Protein AF-A0A369A7W3-F1 (afdb_monomer_lite)

Organism: NCBI:txid884107

pLDDT: mean 94.49, std 6.63, range [55.84, 98.81]

Secondary structure (DSSP, 8-state):
---HHHHHHHHHHHHHHHHHHHHHHHHTGGGTS-HHHHHHHHHHHHHHHHHHHHHHHHHTS-TTGGG-HHHHHHHHHHHHHHHHHHHHHHHHHHHHHTT---GGGTTHHHHHHHHHHHHHHHHHHHHH--

InterPro domains:
  IPR006696 Protein of unknown function DUF423 [PF04241] (21-113)
  IPR006696 Protein of unknown function DUF423 [PTHR43461] (14-123)

Structure (mmCIF, N/CA/C/O backbone):
data_AF-A0A369A7W3-F1
#
_entry.id   AF-A0A369A7W3-F1
#
loop_
_atom_site.group_PDB
_atom_site.id
_atom_site.type_symbol
_atom_site.label_atom_id
_atom_site.label_alt_id
_atom_site.label_comp_id
_atom_site.label_asym_id
_atom_site.label_entity_id
_atom_site.label_seq_id
_atom_site.pdbx_PDB_ins_code
_atom_site.Cartn_x
_atom_site.Cartn_y
_atom_site.Cartn_z
_atom_site.occupancy
_atom_site.B_iso_or_equiv
_atom_site.auth_seq_id
_atom_site.auth_comp_id
_atom_site.auth_asym_id
_atom_site.auth_atom_id
_atom_site.pdbx_PDB_model_num
ATOM 1 N N . MET A 1 1 ? -2.757 -5.282 17.967 1.00 63.66 1 MET A N 1
ATOM 2 C CA . MET A 1 1 ? -1.873 -4.127 18.248 1.00 63.66 1 MET A CA 1
ATOM 3 C C . MET A 1 1 ? -2.165 -2.873 17.406 1.00 63.66 1 MET A C 1
ATOM 5 O O . MET A 1 1 ? -1.417 -1.916 17.529 1.00 63.66 1 MET A O 1
ATOM 9 N N . ILE A 1 2 ? -3.258 -2.800 16.626 1.00 80.19 2 ILE A N 1
ATOM 10 C CA . ILE A 1 2 ? -3.652 -1.554 15.937 1.00 80.19 2 ILE A CA 1
ATOM 11 C C . ILE A 1 2 ? -4.019 -0.473 16.970 1.00 80.19 2 ILE A C 1
ATOM 13 O O . ILE A 1 2 ? -4.923 -0.675 17.782 1.00 80.19 2 ILE A O 1
ATOM 17 N N . ASN A 1 3 ? -3.314 0.655 16.941 1.00 89.31 3 ASN A N 1
ATOM 18 C CA . ASN A 1 3 ? -3.592 1.876 17.699 1.00 89.31 3 ASN A CA 1
ATOM 19 C C . ASN A 1 3 ? -3.209 3.100 16.843 1.00 8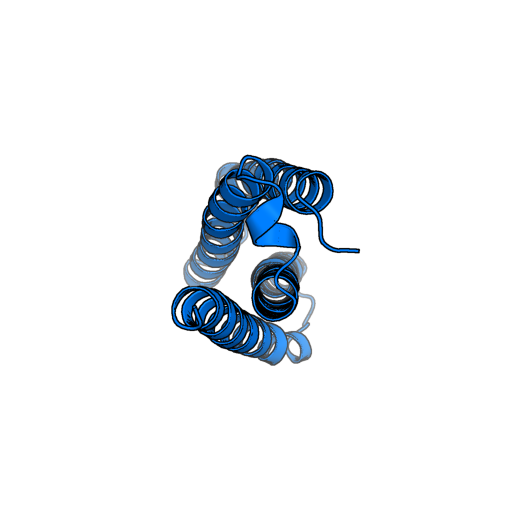9.31 3 ASN A C 1
ATOM 21 O O . ASN A 1 3 ? -2.653 2.940 15.756 1.00 89.31 3 ASN A O 1
ATOM 25 N N . ASN A 1 4 ? -3.493 4.306 17.329 1.00 91.25 4 ASN A N 1
ATOM 26 C CA . ASN A 1 4 ? -3.283 5.556 16.591 1.00 91.25 4 ASN A CA 1
ATOM 27 C C . ASN A 1 4 ? -1.832 5.709 16.106 1.00 91.25 4 ASN A C 1
ATOM 29 O O . ASN A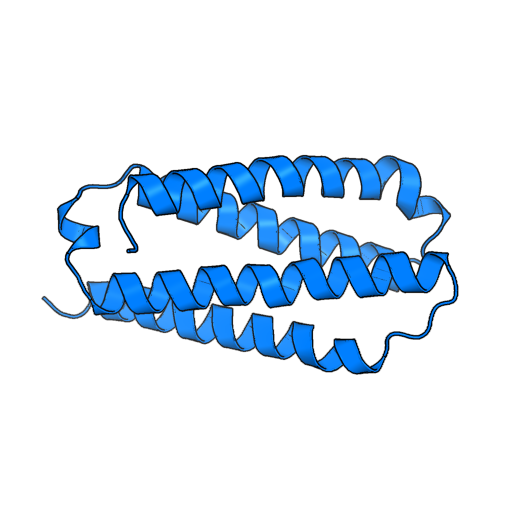 1 4 ? -1.582 5.930 14.924 1.00 91.25 4 ASN A O 1
ATOM 33 N N . LYS A 1 5 ? -0.860 5.504 17.007 1.00 93.69 5 LYS A N 1
ATOM 34 C CA . LYS A 1 5 ? 0.571 5.608 16.682 1.00 93.69 5 LYS A CA 1
ATOM 35 C C . LYS A 1 5 ? 0.982 4.598 15.614 1.00 93.69 5 LYS A C 1
ATOM 37 O O . LYS A 1 5 ? 1.723 4.944 14.705 1.00 93.69 5 LYS A O 1
ATOM 42 N N . PHE A 1 6 ? 0.479 3.368 15.703 1.00 95.56 6 PHE A N 1
ATOM 43 C CA . PHE A 1 6 ? 0.755 2.334 14.713 1.00 95.56 6 PHE A CA 1
ATOM 44 C C . PHE A 1 6 ? 0.258 2.735 13.318 1.00 95.56 6 PHE A C 1
ATOM 46 O O . PHE A 1 6 ? 1.027 2.657 12.365 1.00 95.56 6 PHE A O 1
ATOM 53 N N . LEU A 1 7 ? -0.991 3.204 13.193 1.00 96.56 7 LEU A N 1
ATOM 54 C CA . LEU A 1 7 ? -1.532 3.649 11.900 1.00 96.56 7 LEU A CA 1
ATOM 55 C C . LEU A 1 7 ? -0.769 4.855 11.348 1.00 96.56 7 LEU A C 1
ATOM 57 O O . LEU A 1 7 ? -0.486 4.894 10.153 1.00 96.56 7 LEU A O 1
ATOM 61 N N . LEU A 1 8 ? -0.366 5.782 12.220 1.00 97.38 8 LEU A N 1
ATOM 62 C CA . LEU A 1 8 ? 0.462 6.919 11.833 1.00 97.38 8 LEU A CA 1
ATOM 63 C C . LEU A 1 8 ? 1.818 6.466 11.274 1.00 97.38 8 LEU A C 1
ATOM 65 O O . LEU A 1 8 ? 2.219 6.921 10.207 1.00 97.38 8 LEU A O 1
ATOM 69 N N . TYR A 1 9 ? 2.510 5.546 11.953 1.00 98.06 9 TYR A N 1
ATOM 70 C CA . TYR A 1 9 ? 3.800 5.031 11.485 1.00 98.06 9 TYR A CA 1
ATOM 71 C C . TYR A 1 9 ? 3.683 4.245 10.182 1.00 98.06 9 TYR A C 1
ATOM 73 O O . TYR A 1 9 ? 4.502 4.441 9.289 1.00 98.06 9 TYR A O 1
ATOM 81 N N . VAL A 1 10 ? 2.657 3.401 10.039 1.00 98.19 10 VAL A N 1
ATOM 82 C CA . VAL A 1 10 ? 2.397 2.687 8.780 1.00 98.19 10 VAL A CA 1
ATOM 83 C C . VAL A 1 10 ? 2.125 3.678 7.653 1.00 98.19 10 VAL A C 1
ATOM 85 O O . VAL A 1 10 ? 2.731 3.573 6.590 1.00 98.19 10 VAL A O 1
ATOM 88 N N . GLY A 1 11 ? 1.262 4.666 7.889 1.00 98.44 11 GLY A N 1
ATOM 89 C CA . GLY A 1 11 ? 0.951 5.700 6.911 1.00 98.44 11 GLY A CA 1
ATOM 90 C C . GLY A 1 11 ? 2.191 6.488 6.481 1.00 98.44 11 GLY A C 1
ATOM 91 O O . GLY A 1 11 ? 2.451 6.609 5.289 1.00 98.44 11 GLY A O 1
ATOM 92 N N . LEU A 1 12 ? 3.019 6.942 7.425 1.00 98.75 12 LEU A N 1
ATOM 93 C CA . LEU A 1 12 ? 4.269 7.647 7.118 1.00 98.75 12 LEU A CA 1
ATOM 94 C C . LEU A 1 12 ? 5.273 6.764 6.365 1.00 98.75 12 LEU A C 1
ATOM 96 O O . LEU A 1 12 ? 5.885 7.224 5.403 1.00 98.75 12 LEU A O 1
ATOM 100 N N . ALA A 1 13 ? 5.423 5.496 6.750 1.00 98.75 13 ALA A N 1
ATOM 101 C CA . ALA A 1 13 ? 6.313 4.567 6.059 1.00 98.75 13 ALA A CA 1
ATOM 102 C C . ALA A 1 13 ? 5.872 4.331 4.605 1.00 98.75 13 ALA A C 1
ATOM 104 O O . ALA A 1 13 ? 6.700 4.379 3.690 1.00 98.75 13 ALA A O 1
ATOM 105 N N . LEU A 1 14 ? 4.569 4.130 4.376 1.00 98.75 14 LEU A N 1
ATOM 106 C CA . LEU A 1 14 ? 4.002 3.983 3.033 1.00 98.75 14 LEU A CA 1
ATOM 107 C C . LEU A 1 14 ? 4.135 5.270 2.213 1.00 98.75 14 LEU A C 1
ATOM 109 O O . LEU A 1 14 ? 4.430 5.189 1.024 1.00 98.75 14 LEU A O 1
ATOM 113 N N . LEU A 1 15 ? 3.972 6.440 2.833 1.00 98.81 15 LEU A N 1
ATOM 114 C CA . LEU A 1 15 ? 4.145 7.732 2.171 1.00 98.81 15 LEU A CA 1
ATOM 115 C C . LEU A 1 15 ? 5.593 7.916 1.699 1.00 98.81 15 LEU A C 1
ATOM 117 O O . LEU A 1 15 ? 5.829 8.160 0.518 1.00 98.81 15 LEU A O 1
ATOM 121 N N . ILE A 1 16 ? 6.563 7.744 2.603 1.00 98.81 16 ILE A N 1
ATOM 122 C CA . ILE A 1 16 ? 7.994 7.908 2.308 1.00 98.81 16 ILE A CA 1
ATOM 123 C C . ILE A 1 16 ? 8.420 6.957 1.189 1.00 98.81 16 ILE A C 1
ATOM 125 O O . ILE A 1 16 ? 8.994 7.381 0.187 1.00 98.81 16 ILE A O 1
ATOM 129 N N . THR A 1 17 ? 8.102 5.670 1.328 1.00 98.75 17 THR A N 1
ATOM 130 C CA . THR A 1 17 ? 8.472 4.669 0.318 1.00 98.75 17 THR A CA 1
ATOM 131 C C . THR A 1 17 ? 7.731 4.880 -1.002 1.00 98.75 17 THR A C 1
ATOM 133 O O . THR A 1 17 ? 8.314 4.661 -2.059 1.00 98.75 17 THR A O 1
ATOM 136 N N . GLY A 1 18 ? 6.491 5.374 -0.972 1.00 98.62 18 GLY A N 1
ATOM 137 C CA . GLY A 1 18 ? 5.714 5.677 -2.172 1.00 98.62 18 GLY A CA 1
ATOM 138 C C . GLY A 1 18 ? 6.304 6.847 -2.956 1.00 98.62 18 GLY A C 1
ATOM 139 O O . GLY A 1 18 ? 6.377 6.785 -4.179 1.00 98.62 18 GLY A O 1
ATOM 140 N N . ILE A 1 19 ? 6.799 7.878 -2.263 1.00 98.62 19 ILE A N 1
ATOM 141 C CA . ILE A 1 19 ? 7.510 9.006 -2.884 1.00 98.62 19 ILE A CA 1
ATOM 142 C C . ILE A 1 19 ? 8.817 8.525 -3.523 1.00 98.62 19 ILE A C 1
ATOM 144 O O . ILE A 1 19 ? 9.081 8.849 -4.680 1.00 98.62 19 ILE A O 1
ATOM 148 N N . ILE A 1 20 ? 9.605 7.719 -2.800 1.00 98.62 20 ILE A N 1
ATOM 149 C CA . ILE A 1 20 ? 10.860 7.147 -3.315 1.00 98.62 20 ILE A CA 1
ATOM 150 C C . ILE A 1 20 ? 10.594 6.337 -4.589 1.00 98.62 20 ILE A C 1
ATOM 152 O O . ILE A 1 20 ? 11.235 6.563 -5.615 1.00 98.62 20 ILE A O 1
ATOM 156 N N . LEU A 1 21 ? 9.624 5.421 -4.544 1.00 98.38 21 LEU A N 1
ATOM 157 C CA . LEU A 1 21 ? 9.286 4.564 -5.678 1.00 98.38 21 LEU A CA 1
ATOM 158 C C . LEU A 1 21 ? 8.674 5.354 -6.834 1.00 98.38 21 LEU A C 1
ATOM 160 O O . LEU A 1 21 ? 9.017 5.093 -7.981 1.00 98.38 21 LEU A O 1
ATOM 164 N N . GLY A 1 22 ? 7.833 6.353 -6.563 1.00 98.06 22 GLY A N 1
ATOM 165 C CA . GLY A 1 22 ? 7.288 7.243 -7.587 1.00 98.06 22 GLY A CA 1
ATOM 166 C C . GLY A 1 22 ? 8.375 8.030 -8.322 1.00 98.06 22 GLY A C 1
ATOM 167 O O . GLY A 1 22 ? 8.377 8.076 -9.554 1.00 98.06 22 GLY A O 1
ATOM 168 N N . ALA A 1 23 ? 9.340 8.587 -7.583 1.00 97.88 23 ALA A N 1
ATOM 169 C CA . ALA A 1 23 ? 10.479 9.293 -8.161 1.00 97.88 23 ALA A CA 1
ATOM 170 C C . ALA A 1 23 ? 11.376 8.355 -8.986 1.00 97.88 23 ALA A C 1
ATO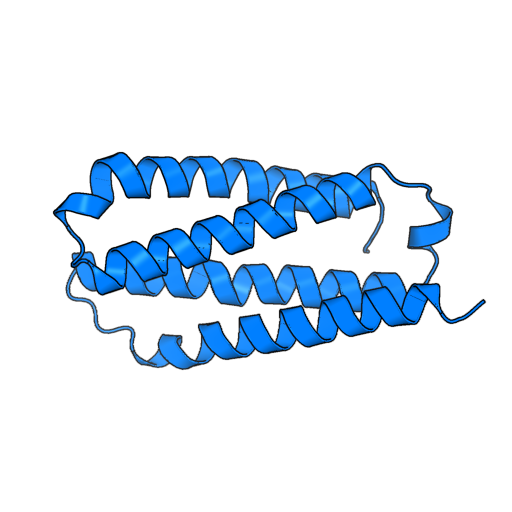M 172 O O . ALA A 1 23 ? 11.721 8.696 -10.120 1.00 97.88 23 ALA A O 1
ATOM 173 N N . LEU A 1 24 ? 11.689 7.165 -8.456 1.00 96.50 24 LEU A N 1
ATOM 174 C CA . LEU A 1 24 ? 12.436 6.118 -9.164 1.00 96.50 24 LEU A CA 1
ATOM 175 C C . LEU A 1 24 ? 11.715 5.685 -10.448 1.00 96.50 24 LEU A C 1
ATOM 177 O O . LEU A 1 24 ? 12.339 5.557 -11.500 1.00 96.50 24 LEU A O 1
ATOM 181 N N . GLY A 1 25 ? 10.393 5.523 -10.372 1.00 96.00 25 GLY A N 1
ATOM 182 C CA . GLY A 1 25 ? 9.511 5.261 -11.502 1.00 96.00 25 GLY A CA 1
ATOM 183 C C . GLY A 1 25 ? 9.725 6.266 -12.627 1.00 96.00 25 GLY A C 1
ATOM 184 O O . GLY A 1 25 ? 10.097 5.904 -13.742 1.00 96.00 25 GLY A O 1
ATOM 185 N N . ALA A 1 26 ? 9.515 7.543 -12.313 1.00 94.88 26 ALA A N 1
ATOM 186 C CA . ALA A 1 26 ? 9.539 8.622 -13.291 1.00 94.88 26 ALA A CA 1
ATOM 187 C C . ALA A 1 26 ? 10.922 8.865 -13.922 1.00 94.88 26 ALA A C 1
ATOM 189 O O . ALA A 1 26 ? 10.980 9.187 -15.109 1.00 94.88 26 ALA A O 1
ATOM 190 N N . HIS A 1 27 ? 12.008 8.719 -13.154 1.00 94.69 27 HIS A N 1
ATOM 191 C CA . HIS A 1 27 ? 13.356 9.093 -13.600 1.00 94.69 27 HIS A CA 1
ATOM 192 C C . HIS A 1 27 ? 14.195 7.918 -14.112 1.00 94.69 27 HIS A C 1
ATOM 194 O O . HIS A 1 27 ? 14.987 8.115 -15.027 1.00 94.69 27 HIS A O 1
ATOM 200 N N . ALA A 1 28 ? 14.042 6.717 -13.543 1.00 93.00 28 ALA A N 1
ATOM 201 C CA . ALA A 1 28 ? 14.882 5.564 -13.879 1.00 93.00 28 ALA A CA 1
ATOM 202 C C . ALA A 1 28 ? 14.119 4.470 -14.635 1.00 93.00 28 ALA A C 1
ATOM 204 O O . ALA A 1 28 ? 14.596 3.975 -15.648 1.00 93.00 28 ALA A O 1
ATOM 205 N N . LEU A 1 29 ? 12.922 4.095 -14.170 1.00 93.50 29 LEU A N 1
ATOM 206 C CA . LEU A 1 29 ? 12.203 2.935 -14.719 1.00 93.50 29 LEU A CA 1
ATOM 207 C C . LEU A 1 29 ? 11.452 3.240 -16.022 1.00 93.50 29 LEU A C 1
ATOM 209 O O . LEU A 1 29 ? 11.227 2.329 -16.814 1.00 93.50 29 LEU A O 1
ATOM 213 N N . LYS A 1 30 ? 11.079 4.501 -16.276 1.00 93.25 30 LYS A N 1
ATOM 214 C CA . LYS A 1 30 ? 10.292 4.897 -17.458 1.00 93.25 30 LYS A CA 1
ATOM 215 C C . LYS A 1 30 ? 10.940 4.514 -18.797 1.00 93.25 30 LYS A C 1
ATOM 217 O O . LYS A 1 30 ? 10.221 4.226 -19.744 1.00 93.25 30 LYS A O 1
ATOM 222 N N . THR A 1 31 ? 12.269 4.533 -18.894 1.00 94.44 31 THR A N 1
ATOM 223 C CA . THR A 1 31 ? 13.002 4.161 -20.120 1.00 94.44 31 THR A CA 1
ATOM 224 C C . THR A 1 31 ? 13.303 2.665 -20.213 1.00 94.44 31 THR A C 1
ATOM 226 O O . THR A 1 31 ? 13.699 2.198 -21.276 1.00 94.44 31 THR A O 1
ATOM 229 N N . MET A 1 32 ? 13.130 1.920 -19.116 1.00 95.25 32 MET A N 1
ATOM 230 C CA . MET A 1 32 ? 13.427 0.484 -19.025 1.00 95.25 32 MET A CA 1
ATOM 231 C C . MET A 1 32 ? 12.175 -0.390 -19.153 1.00 95.25 32 MET A C 1
ATOM 233 O O . MET A 1 32 ? 12.276 -1.564 -19.493 1.00 95.25 32 MET A O 1
ATOM 237 N N . LEU A 1 33 ? 11.002 0.168 -18.851 1.00 94.75 33 LEU A N 1
ATOM 238 C CA . LEU A 1 33 ? 9.712 -0.510 -18.914 1.00 94.75 33 LEU A CA 1
ATOM 239 C C . LEU A 1 33 ? 8.960 -0.130 -20.188 1.00 94.75 33 LEU A C 1
ATOM 241 O O . LEU A 1 33 ? 9.027 1.011 -20.643 1.00 94.75 33 LEU A O 1
ATOM 245 N N . ASN A 1 34 ? 8.173 -1.064 -20.722 1.00 95.00 34 ASN A N 1
ATOM 246 C CA . ASN A 1 34 ? 7.179 -0.701 -21.731 1.00 95.00 34 ASN A CA 1
ATOM 247 C C . ASN A 1 34 ? 6.024 0.106 -21.104 1.00 95.00 34 ASN A C 1
ATOM 249 O O . ASN A 1 34 ? 5.872 0.164 -19.881 1.00 95.00 34 ASN A O 1
ATOM 253 N N . GLU A 1 35 ? 5.193 0.716 -21.948 1.00 95.50 35 GLU A N 1
ATOM 254 C CA . GLU A 1 35 ? 4.104 1.601 -21.515 1.00 95.50 35 GLU A CA 1
ATOM 255 C C . GLU A 1 35 ? 3.147 0.924 -20.521 1.00 95.50 35 GLU A C 1
ATOM 257 O O . GLU A 1 35 ? 2.881 1.464 -19.448 1.00 95.50 35 GLU A O 1
ATOM 262 N N . GLN A 1 36 ? 2.723 -0.310 -20.809 1.00 95.12 36 GLN A N 1
ATOM 263 C CA . GLN A 1 36 ? 1.811 -1.066 -19.948 1.00 95.12 36 GLN A CA 1
ATOM 264 C C . GLN A 1 36 ? 2.428 -1.382 -18.575 1.00 95.12 36 GLN A C 1
ATOM 266 O O . GLN A 1 36 ? 1.763 -1.282 -17.542 1.00 95.12 36 GLN A O 1
ATOM 271 N N . GLN A 1 37 ? 3.703 -1.770 -18.543 1.00 95.06 37 GLN A N 1
ATOM 272 C CA . GLN A 1 37 ? 4.427 -2.046 -17.302 1.00 95.06 37 GLN A CA 1
ATOM 273 C C . GLN A 1 37 ? 4.618 -0.772 -16.478 1.00 95.06 37 GLN A C 1
ATOM 275 O O . GLN A 1 37 ? 4.423 -0.789 -15.262 1.00 95.06 37 GLN A O 1
ATOM 280 N N . PHE A 1 38 ? 4.955 0.341 -17.130 1.00 97.31 38 PHE A N 1
ATOM 281 C CA . PHE A 1 38 ? 5.124 1.624 -16.462 1.00 97.31 38 PHE A CA 1
ATOM 282 C C . PHE A 1 38 ? 3.801 2.155 -15.888 1.00 97.31 38 PHE A C 1
ATOM 284 O O . PHE A 1 38 ? 3.766 2.653 -14.760 1.00 97.31 38 PHE A O 1
ATOM 291 N N . ASP A 1 39 ? 2.694 1.997 -16.612 1.00 97.81 39 ASP A N 1
ATOM 292 C CA . ASP A 1 39 ? 1.357 2.335 -16.121 1.00 97.81 39 ASP A CA 1
ATOM 293 C C . ASP A 1 39 ? 0.931 1.463 -14.937 1.00 97.81 39 ASP A C 1
ATOM 295 O O . ASP A 1 39 ? 0.388 1.973 -13.949 1.00 97.81 39 ASP A O 1
ATOM 299 N N . SER A 1 40 ? 1.250 0.168 -14.979 1.00 97.06 40 SER A N 1
ATOM 300 C CA . SER A 1 40 ? 1.048 -0.730 -13.841 1.00 97.06 40 SER A CA 1
ATOM 301 C C . SER A 1 40 ? 1.851 -0.259 -12.625 1.00 97.06 40 SER A C 1
ATOM 303 O O . SER A 1 40 ? 1.285 -0.067 -11.548 1.00 97.06 40 SER A O 1
ATOM 305 N N . PHE A 1 41 ? 3.138 0.057 -12.800 1.00 98.06 41 PHE A N 1
ATOM 306 C CA . PHE A 1 41 ? 3.991 0.584 -11.734 1.00 98.06 41 PHE A CA 1
ATOM 307 C C . PHE A 1 41 ? 3.421 1.867 -11.107 1.00 98.06 41 PHE A C 1
ATOM 309 O O . PHE A 1 41 ? 3.298 1.955 -9.881 1.00 98.06 41 PHE A O 1
ATOM 316 N N . LYS A 1 42 ? 3.001 2.838 -11.932 1.00 98.31 42 LYS A N 1
ATOM 317 C CA . LYS A 1 42 ? 2.331 4.065 -11.462 1.00 98.31 42 LYS A CA 1
ATOM 318 C C . LYS A 1 42 ? 1.057 3.757 -10.679 1.00 98.31 42 LYS A C 1
ATOM 320 O O . LYS A 1 42 ? 0.792 4.421 -9.680 1.00 98.31 42 LYS A O 1
ATOM 325 N N . THR A 1 43 ? 0.294 2.746 -11.091 1.00 98.25 43 THR A N 1
ATOM 326 C CA . THR A 1 43 ? -0.903 2.296 -10.367 1.00 98.25 43 THR A CA 1
ATOM 327 C C . THR A 1 43 ? -0.538 1.780 -8.974 1.00 98.25 43 THR A C 1
ATOM 329 O O . THR A 1 43 ? -1.160 2.186 -7.993 1.00 98.25 43 THR A O 1
ATOM 332 N N . GLY A 1 44 ? 0.517 0.969 -8.853 1.00 98.38 44 GLY A N 1
ATOM 333 C CA . GLY A 1 44 ? 1.039 0.528 -7.556 1.00 98.38 44 GLY A CA 1
ATOM 334 C C . GLY A 1 44 ? 1.386 1.702 -6.632 1.00 98.38 44 GLY A C 1
ATOM 335 O O . GLY A 1 44 ? 0.935 1.729 -5.482 1.00 98.38 44 GLY A O 1
ATOM 336 N N . VAL A 1 45 ? 2.100 2.706 -7.161 1.00 98.69 45 VAL A N 1
ATOM 337 C CA . VAL A 1 45 ? 2.480 3.930 -6.427 1.00 98.69 45 VAL A CA 1
ATOM 338 C C . VAL A 1 45 ? 1.253 4.734 -6.008 1.00 98.69 45 VAL A C 1
ATOM 340 O O . VAL A 1 45 ? 1.149 5.141 -4.851 1.00 98.69 45 VAL A O 1
ATOM 343 N N . PHE A 1 46 ? 0.301 4.936 -6.919 1.00 98.69 46 PHE A N 1
ATOM 344 C CA . PHE A 1 46 ? -0.921 5.685 -6.644 1.00 98.69 46 PHE A CA 1
ATOM 345 C C . PHE A 1 46 ? -1.719 5.068 -5.492 1.00 98.69 46 PHE A C 1
ATOM 347 O O . PHE A 1 46 ? -2.061 5.769 -4.539 1.00 98.69 46 PHE A O 1
ATOM 354 N N . TYR A 1 47 ? -1.964 3.754 -5.533 1.00 98.56 47 TYR A N 1
ATOM 355 C CA . TYR A 1 47 ? -2.705 3.066 -4.475 1.00 98.56 47 TYR A CA 1
ATOM 356 C C . TYR A 1 47 ? -1.970 3.130 -3.135 1.00 98.56 47 TYR A C 1
ATOM 358 O O . TYR A 1 47 ? -2.602 3.406 -2.113 1.00 98.56 47 TYR A O 1
ATOM 366 N N . GLN A 1 48 ? -0.646 2.958 -3.127 1.00 98.81 48 GLN A N 1
ATOM 367 C CA . GLN A 1 48 ? 0.155 3.095 -1.914 1.00 98.81 48 GLN A CA 1
ATOM 368 C C . GLN A 1 48 ? 0.039 4.499 -1.304 1.00 98.81 48 GLN A C 1
ATOM 370 O O . GLN A 1 48 ? -0.234 4.622 -0.109 1.00 98.81 48 GLN A O 1
ATOM 375 N N . LEU A 1 49 ? 0.210 5.551 -2.111 1.00 98.75 49 LEU A N 1
ATOM 376 C CA . LEU A 1 49 ? 0.153 6.938 -1.644 1.00 98.75 49 LEU A CA 1
ATOM 377 C C . LEU A 1 49 ? -1.248 7.325 -1.161 1.00 98.75 49 LEU A C 1
ATOM 379 O O . LEU A 1 49 ? -1.379 7.886 -0.071 1.00 98.75 49 LEU A O 1
ATOM 383 N N . LEU A 1 50 ? -2.294 6.966 -1.908 1.00 98.62 50 LEU A N 1
ATOM 384 C CA . LEU A 1 50 ? -3.683 7.213 -1.516 1.00 98.62 50 LEU A CA 1
ATOM 385 C C . LEU A 1 50 ? -3.990 6.622 -0.133 1.00 98.62 50 LEU A C 1
ATOM 387 O O . LEU A 1 50 ? -4.504 7.314 0.746 1.00 98.62 50 LEU A O 1
ATOM 391 N N . HIS A 1 51 ? -3.638 5.354 0.085 1.00 98.50 51 HIS A N 1
ATOM 392 C CA . HIS A 1 51 ? -3.922 4.678 1.350 1.00 98.50 51 HIS A CA 1
ATOM 393 C C . HIS A 1 51 ? -3.025 5.185 2.483 1.00 98.50 51 HIS A C 1
ATOM 395 O O . HIS A 1 51 ? -3.478 5.279 3.624 1.00 98.50 51 HIS A O 1
ATOM 401 N N . SER A 1 52 ? -1.782 5.573 2.176 1.00 98.75 52 SER A N 1
ATOM 402 C CA . SER A 1 52 ? -0.870 6.178 3.150 1.00 98.75 52 SER A CA 1
ATOM 403 C C . SER A 1 52 ? -1.474 7.430 3.797 1.00 98.75 52 SER A C 1
ATOM 405 O O . SER A 1 52 ? -1.491 7.533 5.024 1.00 98.75 52 SER A O 1
ATOM 407 N N . ALA A 1 53 ? -2.065 8.321 2.992 1.00 98.56 53 ALA A N 1
ATOM 408 C CA . ALA A 1 53 ? -2.730 9.527 3.471 1.00 98.56 53 ALA A CA 1
ATOM 409 C C . ALA A 1 53 ? -3.902 9.199 4.409 1.00 98.56 53 ALA A C 1
ATOM 411 O O . ALA A 1 53 ? -4.000 9.777 5.490 1.00 98.56 53 ALA A O 1
ATOM 412 N N . ILE A 1 54 ? -4.739 8.217 4.053 1.00 98.00 54 ILE A N 1
ATOM 413 C CA . ILE A 1 54 ? -5.878 7.801 4.888 1.00 98.00 54 ILE A CA 1
ATOM 414 C C . ILE A 1 54 ? -5.398 7.210 6.225 1.00 98.00 54 ILE A C 1
ATOM 416 O O . ILE A 1 54 ? -5.952 7.531 7.278 1.00 98.00 54 ILE A O 1
ATOM 420 N N . PHE A 1 55 ? -4.346 6.384 6.222 1.00 98.12 55 PHE A N 1
ATOM 421 C CA . PHE A 1 55 ? -3.790 5.827 7.462 1.00 98.12 55 PHE A CA 1
ATOM 422 C C . PHE A 1 55 ? -3.163 6.897 8.359 1.00 98.12 55 PHE A C 1
ATOM 424 O O . PHE A 1 55 ? -3.326 6.821 9.577 1.00 98.12 55 PHE A O 1
ATOM 431 N N . ILE A 1 56 ? -2.521 7.921 7.784 1.00 98.38 56 ILE A N 1
ATOM 432 C CA . ILE A 1 56 ? -2.064 9.098 8.538 1.00 98.38 56 ILE A CA 1
ATOM 433 C C . ILE A 1 56 ? -3.264 9.808 9.175 1.00 98.38 56 ILE A C 1
ATOM 435 O O . ILE A 1 56 ? -3.239 10.071 10.377 1.00 98.38 56 ILE A O 1
ATOM 439 N N . SER A 1 57 ? -4.340 10.057 8.419 1.00 97.06 57 SER A N 1
ATOM 440 C CA . SER A 1 57 ? -5.556 10.686 8.952 1.00 97.06 57 SER A CA 1
ATOM 441 C C . SER A 1 57 ? -6.166 9.896 10.114 1.00 97.06 57 SER A C 1
ATOM 443 O O . SER A 1 57 ? -6.532 10.488 11.128 1.00 97.06 57 SER A O 1
ATOM 445 N N . PHE A 1 58 ? -6.227 8.565 10.022 1.00 95.69 58 PHE A N 1
ATOM 446 C CA . PHE A 1 58 ? -6.670 7.722 11.138 1.00 95.69 58 PHE A CA 1
ATOM 447 C C . PHE A 1 58 ? -5.694 7.746 12.315 1.00 95.69 58 PHE A C 1
ATOM 449 O O . PHE A 1 58 ? -6.120 7.837 13.461 1.00 95.69 58 PHE A O 1
ATOM 456 N N . GLY A 1 59 ? -4.386 7.739 12.062 1.00 95.31 59 GLY A N 1
ATOM 457 C CA . GLY A 1 59 ? -3.380 7.851 13.116 1.00 95.31 59 GLY A CA 1
ATOM 458 C C . GLY A 1 59 ? -3.460 9.159 13.913 1.00 95.31 59 GLY A C 1
ATOM 459 O O . GLY A 1 59 ? -3.101 9.179 15.090 1.00 95.31 59 GLY A O 1
ATOM 460 N N . LEU A 1 60 ? -3.979 10.228 13.303 1.00 95.38 60 LEU A N 1
ATOM 461 C CA . LEU A 1 60 ? -4.215 11.530 13.936 1.00 95.38 60 LEU A CA 1
ATOM 462 C C . LEU A 1 60 ? -5.614 11.671 14.569 1.00 95.38 60 LEU A C 1
ATOM 464 O O . LEU A 1 60 ? -5.875 12.665 15.245 1.00 95.38 60 LEU A O 1
ATOM 468 N N . SER A 1 61 ? -6.524 10.710 14.375 1.00 92.19 61 SER A N 1
ATOM 469 C CA . SER A 1 61 ? -7.893 10.799 14.896 1.00 92.19 61 SER A CA 1
ATOM 470 C C . SER A 1 61 ? -7.982 10.464 16.394 1.00 92.19 61 SER A C 1
ATOM 472 O O . SER A 1 61 ? -7.016 10.026 17.015 1.00 92.19 61 SER A O 1
ATOM 474 N N . SER A 1 62 ? -9.175 10.598 16.988 1.00 82.94 62 SER A N 1
ATOM 475 C CA . SER A 1 62 ? -9.423 10.258 18.402 1.00 82.94 62 SER A CA 1
ATOM 476 C C . SER A 1 62 ? -9.100 8.793 18.749 1.00 82.94 62 SER A C 1
ATOM 478 O O . SER A 1 62 ? -9.234 7.878 17.927 1.00 82.94 62 SER A O 1
ATOM 480 N N . GLN A 1 63 ? -8.701 8.544 20.001 1.00 82.69 63 GLN A N 1
ATOM 481 C CA . GLN A 1 63 ? -8.444 7.199 20.533 1.00 82.69 63 GLN A CA 1
ATOM 482 C C . GLN A 1 63 ? -9.698 6.317 20.601 1.00 82.69 63 GLN A C 1
ATOM 484 O O . GLN A 1 63 ? -9.571 5.097 20.503 1.00 82.69 63 GLN A O 1
ATOM 489 N N . SER A 1 64 ? -10.899 6.894 20.726 1.00 81.62 64 SER A N 1
ATOM 490 C CA . SER A 1 64 ? -12.144 6.116 20.839 1.00 81.62 64 SER A CA 1
ATOM 491 C C . SER A 1 64 ? -12.402 5.244 19.607 1.00 81.62 64 SER A C 1
ATOM 493 O O . SER A 1 64 ? -12.756 4.074 19.742 1.00 81.62 64 SER A O 1
ATOM 495 N N . LEU A 1 65 ? -12.114 5.764 18.408 1.00 82.12 65 LEU A N 1
ATOM 496 C CA . LEU A 1 65 ? -12.234 5.028 17.145 1.00 82.12 65 LEU A CA 1
ATOM 497 C C . LEU A 1 65 ? -11.412 3.731 17.154 1.00 82.12 65 LEU A C 1
ATOM 499 O O . LEU A 1 65 ? -11.844 2.683 16.679 1.00 82.12 65 LEU A O 1
ATOM 503 N N . HIS A 1 66 ? -10.241 3.782 17.779 1.00 84.81 66 HIS A N 1
ATOM 504 C CA . HIS A 1 66 ? -9.294 2.681 17.820 1.00 84.81 66 HIS A CA 1
ATOM 505 C C . HIS A 1 66 ? -9.669 1.624 18.861 1.00 84.81 66 HIS A C 1
ATOM 507 O O . HIS A 1 66 ? -9.043 0.568 18.910 1.00 84.81 66 HIS A O 1
ATOM 513 N N . GLN A 1 67 ? -10.685 1.848 19.695 1.00 86.75 67 GLN A N 1
ATOM 514 C CA . GLN A 1 67 ? -11.216 0.807 20.577 1.00 86.75 67 GLN A CA 1
ATOM 515 C C . GLN A 1 67 ? -12.168 -0.144 19.835 1.00 86.75 67 GLN A C 1
ATOM 517 O O . GLN A 1 67 ? -12.297 -1.304 20.230 1.00 86.75 67 GLN A O 1
ATOM 522 N N . ASN A 1 68 ? -12.750 0.291 18.712 1.00 90.75 68 ASN A N 1
ATOM 523 C CA . ASN A 1 68 ? -13.659 -0.513 17.902 1.00 90.75 68 ASN A CA 1
ATOM 524 C C . ASN A 1 68 ? -12.916 -1.684 17.219 1.00 90.75 68 ASN A C 1
ATOM 526 O O . ASN A 1 68 ? -12.023 -1.495 16.389 1.00 90.75 68 ASN A O 1
ATOM 530 N N . LYS A 1 69 ? -13.292 -2.924 17.568 1.00 92.38 69 LYS A N 1
ATOM 531 C CA . LYS A 1 69 ? -12.680 -4.150 17.020 1.00 92.38 69 LYS A CA 1
ATOM 532 C C . LYS A 1 69 ? -12.902 -4.292 15.510 1.00 92.38 69 LYS A C 1
ATOM 534 O O . LYS A 1 69 ? -11.988 -4.723 14.812 1.00 92.38 69 LYS A O 1
ATOM 539 N N . THR A 1 70 ? -14.075 -3.901 15.013 1.00 94.06 70 THR A N 1
ATOM 540 C CA . THR A 1 70 ? -14.422 -3.940 13.585 1.00 94.06 70 THR A CA 1
ATOM 541 C C . THR A 1 70 ? -13.543 -2.975 12.796 1.00 94.06 70 THR A C 1
ATOM 543 O O . THR A 1 70 ? -12.963 -3.367 11.788 1.00 94.06 70 THR A O 1
ATOM 546 N N . PHE A 1 71 ? -13.357 -1.750 13.303 1.00 95.12 71 PHE A N 1
ATOM 547 C CA . PHE A 1 71 ? -12.456 -0.768 12.695 1.00 95.12 71 PHE A CA 1
ATOM 548 C C . PHE A 1 71 ? -11.030 -1.320 12.582 1.00 95.12 71 PHE A C 1
ATOM 550 O O . PHE A 1 71 ? -10.460 -1.347 11.494 1.00 95.12 71 PHE A O 1
ATOM 557 N N . LYS A 1 72 ? -10.489 -1.864 13.683 1.00 95.06 72 LYS A N 1
ATOM 558 C CA . LYS A 1 72 ? -9.152 -2.482 13.706 1.00 95.06 72 LYS A CA 1
ATOM 559 C C . LYS A 1 72 ? -9.000 -3.600 12.673 1.00 95.06 72 LYS A C 1
ATOM 561 O O . LYS A 1 72 ? -7.969 -3.665 11.998 1.00 95.06 72 LYS A O 1
ATOM 566 N N . ALA A 1 73 ? -9.998 -4.479 12.561 1.00 96.00 73 ALA A N 1
ATOM 567 C CA . ALA A 1 73 ? -9.989 -5.573 11.596 1.00 96.00 73 ALA A CA 1
ATOM 568 C C . ALA A 1 73 ? -9.956 -5.037 10.157 1.00 96.00 73 ALA A C 1
ATOM 570 O O . ALA A 1 73 ? -9.062 -5.399 9.394 1.00 96.00 73 ALA A O 1
ATOM 571 N N . GLY A 1 74 ? -10.848 -4.097 9.828 1.00 97.25 74 GLY A N 1
ATOM 572 C CA . GLY A 1 74 ? -10.908 -3.479 8.505 1.00 97.25 74 GLY A CA 1
ATOM 573 C C . GLY A 1 74 ? -9.617 -2.749 8.129 1.00 97.25 74 GLY A C 1
ATOM 574 O O . GLY A 1 74 ? -9.077 -2.974 7.048 1.00 97.25 74 GLY A O 1
ATOM 575 N N . THR A 1 75 ? -9.043 -1.957 9.045 1.00 97.12 75 THR A N 1
ATOM 576 C CA . THR A 1 75 ? -7.761 -1.277 8.792 1.00 97.12 75 THR A CA 1
ATOM 577 C C . THR A 1 75 ? -6.604 -2.256 8.614 1.00 97.12 75 THR A C 1
ATOM 579 O O . THR A 1 75 ? -5.721 -2.007 7.803 1.00 97.12 75 THR A O 1
ATOM 582 N N . THR A 1 76 ? -6.607 -3.387 9.329 1.00 97.25 76 THR A N 1
ATOM 583 C CA . THR A 1 76 ? -5.568 -4.418 9.165 1.00 97.25 76 THR A CA 1
ATOM 584 C C . THR A 1 76 ? -5.647 -5.034 7.772 1.00 97.25 76 THR A C 1
ATOM 586 O O . THR A 1 76 ? -4.635 -5.112 7.081 1.00 97.25 76 THR A O 1
ATOM 589 N N . MET A 1 77 ? -6.854 -5.402 7.331 1.00 98.12 77 MET A N 1
ATOM 590 C CA . MET A 1 77 ? -7.088 -5.925 5.983 1.00 98.12 77 MET A CA 1
ATOM 591 C C . MET A 1 77 ? -6.669 -4.914 4.912 1.00 98.12 77 MET A C 1
ATOM 593 O O . MET A 1 77 ? -5.975 -5.284 3.972 1.00 98.12 77 MET A O 1
ATOM 597 N N . ALA A 1 78 ? -7.013 -3.634 5.081 1.00 98.44 78 ALA A N 1
ATOM 598 C CA . ALA A 1 78 ? -6.616 -2.584 4.148 1.00 98.44 78 ALA A CA 1
ATOM 599 C C . ALA A 1 78 ? -5.086 -2.435 4.059 1.00 98.44 78 ALA A C 1
ATOM 601 O O . ALA A 1 78 ? -4.552 -2.391 2.956 1.00 98.44 78 ALA A O 1
ATOM 602 N N . ILE A 1 79 ? -4.366 -2.420 5.190 1.00 98.44 79 ILE A N 1
ATOM 603 C CA . ILE A 1 79 ? -2.892 -2.344 5.207 1.00 98.44 79 ILE A CA 1
ATOM 604 C C . ILE A 1 79 ? -2.282 -3.543 4.479 1.00 98.44 79 ILE A C 1
ATOM 606 O O . ILE A 1 79 ? -1.445 -3.370 3.594 1.00 98.44 79 ILE A O 1
ATOM 610 N N . THR A 1 80 ? -2.710 -4.760 4.822 1.00 98.25 80 THR A N 1
ATOM 611 C CA . THR A 1 80 ? -2.223 -5.976 4.162 1.00 98.25 80 THR A CA 1
ATOM 612 C C . THR A 1 80 ? -2.550 -5.961 2.669 1.00 98.25 80 THR A C 1
ATOM 614 O O . THR A 1 80 ? -1.703 -6.323 1.858 1.00 98.25 80 THR A O 1
ATOM 617 N N . GLY A 1 81 ? -3.740 -5.487 2.294 1.00 98.56 81 GLY A N 1
ATOM 618 C CA . GLY A 1 81 ? -4.170 -5.364 0.906 1.00 98.56 81 GLY A CA 1
ATOM 619 C C . GLY A 1 81 ? -3.282 -4.418 0.102 1.00 98.56 81 GLY A C 1
ATOM 620 O O . GLY A 1 81 ? -2.838 -4.792 -0.978 1.00 98.56 81 GLY A O 1
ATOM 621 N N . VAL A 1 82 ? -2.947 -3.246 0.653 1.00 98.69 82 VAL A N 1
ATOM 622 C CA . VAL A 1 82 ? -2.028 -2.278 0.025 1.00 98.69 82 VAL A CA 1
ATOM 623 C C . VAL A 1 82 ? -0.643 -2.883 -0.172 1.00 98.69 82 VAL A C 1
ATOM 625 O O . VAL A 1 82 ? -0.075 -2.761 -1.254 1.00 98.69 82 VAL A O 1
ATOM 628 N N . LEU A 1 83 ? -0.107 -3.565 0.846 1.00 98.44 83 LEU A N 1
ATOM 629 C CA . LEU A 1 83 ? 1.202 -4.209 0.743 1.00 98.44 83 LEU A CA 1
ATOM 630 C C . LEU A 1 83 ? 1.204 -5.283 -0.349 1.00 98.44 83 LEU A C 1
ATOM 632 O O . LEU A 1 83 ? 2.070 -5.258 -1.215 1.00 98.44 83 LEU A O 1
ATOM 636 N N . LEU A 1 84 ? 0.218 -6.184 -0.359 1.00 98.31 84 LEU A N 1
ATOM 637 C CA . LEU A 1 84 ? 0.117 -7.221 -1.389 1.00 98.31 84 LEU A CA 1
ATOM 638 C C . LEU A 1 84 ? -0.072 -6.619 -2.785 1.00 98.31 84 LEU A C 1
ATOM 640 O O . LEU A 1 84 ? 0.590 -7.048 -3.727 1.00 98.31 84 LEU A O 1
ATOM 644 N N . PHE A 1 85 ? -0.932 -5.611 -2.922 1.00 98.44 85 PHE A N 1
ATOM 645 C CA . PHE A 1 85 ? -1.242 -4.976 -4.200 1.00 98.44 85 PHE A CA 1
ATOM 646 C C . PHE A 1 85 ? -0.039 -4.217 -4.768 1.00 98.44 85 PHE A C 1
ATOM 648 O O . PHE A 1 85 ? 0.449 -4.550 -5.845 1.00 98.44 85 PHE A O 1
ATOM 655 N N . SER A 1 86 ? 0.478 -3.230 -4.037 1.00 98.38 86 SER A N 1
ATOM 656 C CA . SER A 1 86 ? 1.530 -2.345 -4.539 1.00 98.38 86 SER A CA 1
ATOM 657 C C . SER A 1 86 ? 2.881 -3.052 -4.636 1.00 98.38 86 SER A C 1
ATOM 659 O O . SER A 1 86 ? 3.551 -2.934 -5.659 1.00 98.38 86 SER A O 1
ATOM 661 N N . VAL A 1 87 ? 3.277 -3.844 -3.628 1.00 97.81 87 VAL A N 1
ATOM 662 C CA . VAL A 1 87 ? 4.584 -4.526 -3.655 1.00 97.81 87 VAL A CA 1
ATOM 663 C C . VAL A 1 87 ? 4.639 -5.576 -4.761 1.00 97.81 87 VAL A C 1
ATOM 665 O O . VAL A 1 87 ? 5.661 -5.667 -5.438 1.00 97.81 87 VAL A O 1
ATOM 668 N N . SER A 1 88 ? 3.558 -6.328 -5.009 1.00 97.56 88 SER A N 1
ATOM 669 C CA . SER A 1 88 ? 3.544 -7.295 -6.120 1.00 97.56 88 SER A CA 1
ATOM 670 C C . SER A 1 88 ? 3.722 -6.613 -7.477 1.00 97.56 88 SER A C 1
ATOM 672 O O . SER A 1 88 ? 4.515 -7.089 -8.287 1.00 97.56 88 SER A O 1
ATOM 674 N N . ILE A 1 89 ? 3.076 -5.464 -7.701 1.00 97.25 89 ILE A N 1
ATOM 675 C CA . ILE A 1 89 ? 3.265 -4.652 -8.910 1.00 97.25 89 ILE A CA 1
ATOM 676 C C . ILE A 1 89 ? 4.724 -4.205 -9.052 1.00 97.25 89 ILE A C 1
ATOM 678 O O . ILE A 1 89 ? 5.292 -4.311 -10.141 1.00 97.25 89 ILE A O 1
ATOM 682 N N . TYR A 1 90 ? 5.354 -3.721 -7.977 1.00 97.31 90 TYR A N 1
ATOM 683 C CA . TYR A 1 90 ? 6.750 -3.276 -8.036 1.00 97.31 90 TYR A CA 1
ATOM 684 C C . TYR A 1 90 ? 7.697 -4.428 -8.349 1.00 97.31 90 TYR A C 1
ATOM 686 O O . TYR A 1 90 ? 8.556 -4.287 -9.216 1.00 97.31 90 TYR A O 1
ATOM 694 N N . VAL A 1 91 ? 7.517 -5.576 -7.691 1.00 96.56 91 VAL A N 1
ATOM 695 C CA . VAL A 1 91 ? 8.329 -6.773 -7.932 1.00 96.56 91 VAL A CA 1
ATOM 696 C C . VAL A 1 91 ? 8.156 -7.258 -9.369 1.00 96.56 91 VAL A C 1
ATOM 698 O O . VAL A 1 91 ? 9.155 -7.516 -10.032 1.00 96.56 91 VAL A O 1
ATOM 701 N N . LEU A 1 92 ? 6.924 -7.317 -9.884 1.00 95.44 92 LEU A N 1
ATOM 702 C CA . LEU A 1 92 ? 6.660 -7.692 -11.276 1.00 95.44 92 LEU A CA 1
ATOM 703 C C . LEU A 1 92 ? 7.317 -6.716 -12.260 1.00 95.44 92 LEU A C 1
ATOM 705 O O . LEU A 1 92 ? 7.967 -7.155 -13.208 1.00 95.44 92 LEU A O 1
ATOM 709 N N . SER A 1 93 ? 7.216 -5.411 -12.004 1.00 94.44 93 SER A N 1
ATOM 710 C CA . SER A 1 93 ? 7.820 -4.376 -12.853 1.00 94.44 93 SER A CA 1
ATOM 711 C C . SER A 1 93 ? 9.345 -4.485 -12.867 1.00 94.44 93 SER A C 1
ATOM 713 O O . SER A 1 93 ? 9.951 -4.530 -13.929 1.00 94.44 93 SER A O 1
ATOM 715 N N . ILE A 1 94 ? 9.977 -4.607 -11.698 1.00 93.94 94 ILE A N 1
ATOM 716 C CA . ILE A 1 94 ? 11.434 -4.756 -11.590 1.00 93.94 94 ILE A CA 1
ATOM 717 C C . ILE A 1 94 ? 11.889 -6.084 -12.209 1.00 93.94 94 ILE A C 1
ATOM 719 O O . ILE A 1 94 ? 12.896 -6.117 -12.907 1.00 93.94 94 ILE A O 1
ATOM 723 N N . SER A 1 95 ? 11.143 -7.174 -12.013 1.00 93.94 95 SER A N 1
ATOM 724 C CA . SER A 1 95 ? 11.476 -8.471 -12.611 1.00 93.94 95 SER A CA 1
ATOM 725 C C . SER A 1 95 ? 11.470 -8.425 -14.138 1.00 93.94 95 SER A C 1
ATOM 727 O O . S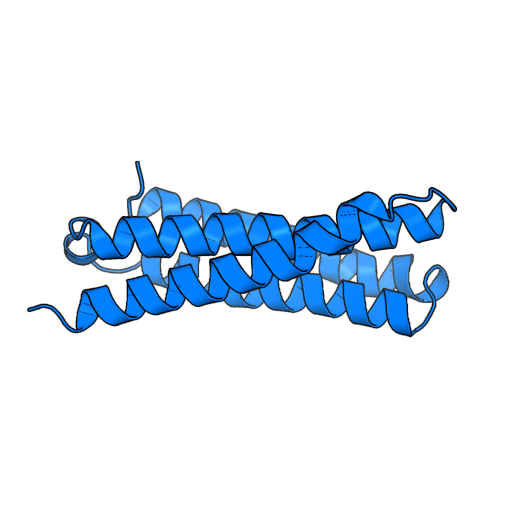ER A 1 95 ? 12.335 -9.032 -14.760 1.00 93.94 95 SER A O 1
ATOM 729 N N . ALA A 1 96 ? 10.579 -7.626 -14.735 1.00 91.06 96 ALA A N 1
ATOM 730 C CA . ALA A 1 96 ? 10.551 -7.413 -16.175 1.00 91.06 96 ALA A CA 1
ATOM 731 C C . ALA A 1 96 ? 11.790 -6.666 -16.695 1.00 91.06 96 ALA A C 1
ATOM 733 O O . ALA A 1 96 ? 12.241 -6.955 -17.797 1.00 91.06 96 ALA A O 1
ATOM 734 N N . VAL A 1 97 ? 12.374 -5.757 -15.903 1.00 92.50 97 VAL A N 1
ATOM 735 C CA . VAL A 1 97 ? 13.622 -5.055 -16.264 1.00 92.50 97 VAL A CA 1
ATOM 736 C C . VAL A 1 97 ? 14.808 -6.019 -16.363 1.00 92.50 97 VAL A C 1
ATOM 738 O O . VAL A 1 97 ? 15.666 -5.851 -17.224 1.00 92.50 97 VAL A O 1
ATOM 741 N N . TYR A 1 98 ? 14.857 -7.027 -15.491 1.00 92.12 98 TYR A N 1
ATOM 742 C CA . TYR A 1 98 ? 15.940 -8.018 -15.441 1.00 92.12 98 TYR A CA 1
ATOM 743 C C . TYR A 1 98 ? 15.629 -9.310 -16.215 1.00 92.12 98 TYR A C 1
ATOM 745 O O . TYR A 1 98 ? 16.355 -10.289 -16.066 1.00 92.12 98 TYR A O 1
ATOM 753 N N . ASP A 1 99 ? 14.545 -9.332 -16.999 1.00 90.00 99 ASP A N 1
ATOM 754 C CA . ASP A 1 99 ? 14.052 -10.509 -17.733 1.00 90.00 99 ASP A CA 1
ATOM 755 C C . ASP A 1 99 ? 13.828 -11.757 -16.842 1.00 90.00 99 ASP A C 1
ATOM 757 O O . ASP A 1 99 ? 13.974 -12.910 -17.247 1.00 90.00 99 ASP A O 1
ATOM 761 N N . ILE A 1 100 ? 13.449 -11.528 -15.578 1.00 92.69 100 ILE A N 1
ATOM 762 C CA . ILE A 1 100 ? 13.130 -12.570 -14.597 1.00 92.69 100 ILE A CA 1
ATOM 763 C C . ILE A 1 100 ? 11.622 -12.835 -14.634 1.00 92.69 100 ILE A C 1
ATOM 765 O O . ILE A 1 100 ? 10.805 -11.983 -14.286 1.00 92.69 100 ILE A O 1
ATOM 769 N N . SER A 1 101 ? 11.219 -14.056 -14.987 1.00 88.19 101 SER A N 1
ATOM 770 C CA . SER A 1 101 ? 9.799 -14.427 -15.023 1.00 88.19 101 SER A CA 1
ATOM 771 C C . SER A 1 101 ? 9.242 -14.752 -13.629 1.00 88.19 101 SER A C 1
ATOM 773 O O . SER A 1 101 ? 9.322 -15.888 -13.161 1.00 88.19 101 SER A O 1
ATOM 775 N N . LEU A 1 102 ? 8.560 -13.784 -13.007 1.00 91.38 102 LEU A N 1
ATOM 776 C CA . LEU A 1 102 ? 7.790 -13.957 -11.762 1.00 91.38 102 LEU A CA 1
ATOM 777 C C . LEU A 1 102 ? 6.269 -13.989 -11.987 1.00 91.38 102 LEU A C 1
ATOM 779 O O . LEU A 1 102 ? 5.494 -13.482 -11.181 1.00 91.38 102 LEU A O 1
ATOM 783 N N . ARG A 1 103 ? 5.807 -14.613 -13.078 1.00 82.88 103 ARG A N 1
ATOM 784 C CA . ARG A 1 103 ? 4.374 -14.652 -13.448 1.00 82.88 103 ARG A CA 1
ATOM 785 C C . ARG A 1 103 ? 3.456 -15.228 -12.363 1.00 82.88 103 ARG A C 1
ATOM 787 O O . ARG A 1 103 ? 2.299 -14.829 -12.275 1.00 82.88 103 ARG A O 1
ATOM 794 N N . TRP A 1 104 ? 3.969 -16.118 -11.512 1.00 89.19 104 TRP A N 1
ATOM 795 C CA . TRP A 1 104 ? 3.232 -16.683 -10.376 1.00 89.19 104 TRP A CA 1
ATOM 796 C C . TRP A 1 104 ? 2.821 -15.632 -9.331 1.00 89.19 104 TRP A C 1
ATOM 798 O O . TRP A 1 104 ? 1.913 -15.885 -8.545 1.00 89.19 104 TRP A O 1
ATOM 808 N N . LEU A 1 105 ? 3.446 -14.449 -9.338 1.00 88.38 105 LEU A N 1
ATOM 809 C CA . LEU A 1 105 ? 3.090 -13.322 -8.477 1.00 88.38 105 LEU A CA 1
ATOM 810 C C . LEU A 1 105 ? 1.884 -12.527 -9.012 1.00 88.38 105 LEU A C 1
ATOM 812 O O . LEU A 1 105 ? 1.295 -11.741 -8.276 1.00 88.38 105 LEU A O 1
ATOM 816 N N . GLY A 1 106 ? 1.484 -12.746 -10.270 1.00 83.69 106 GLY A N 1
ATOM 817 C CA . GLY A 1 106 ? 0.362 -12.057 -10.917 1.00 83.69 106 GLY A CA 1
ATOM 818 C C . GLY A 1 106 ? -0.958 -12.116 -10.133 1.00 83.69 106 GLY A C 1
ATOM 819 O O . GLY A 1 106 ? -1.589 -11.076 -9.966 1.00 83.69 106 GLY A O 1
ATOM 820 N N . PRO A 1 107 ? -1.373 -13.274 -9.580 1.00 92.81 107 PRO A N 1
ATOM 821 C CA . PRO A 1 107 ? -2.578 -13.378 -8.752 1.00 92.81 107 PRO A CA 1
ATOM 822 C C . PRO A 1 107 ? -2.509 -12.640 -7.403 1.00 92.81 107 PRO A C 1
ATOM 824 O O . PRO A 1 107 ? -3.547 -12.412 -6.781 1.00 92.81 107 PRO A O 1
ATOM 827 N N . VAL A 1 108 ? -1.322 -12.238 -6.935 1.00 95.88 108 VAL A N 1
ATOM 828 C CA . VAL A 1 108 ? -1.167 -11.530 -5.652 1.00 95.88 108 VAL A CA 1
ATOM 829 C C . VAL A 1 108 ? -1.753 -10.120 -5.727 1.00 95.88 108 VAL A C 1
ATOM 831 O O . VAL A 1 108 ? -2.385 -9.669 -4.771 1.00 95.88 108 VAL A O 1
ATOM 834 N N . THR A 1 109 ? -1.616 -9.442 -6.870 1.00 94.56 109 THR A N 1
ATOM 835 C CA . THR A 1 109 ? -2.176 -8.102 -7.083 1.00 9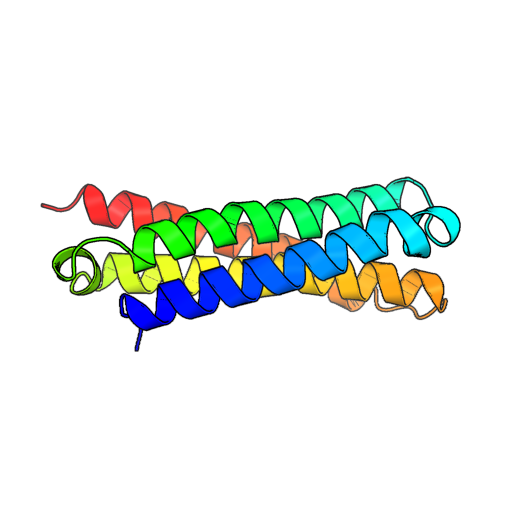4.56 109 THR A CA 1
ATOM 836 C C . THR A 1 109 ? -3.706 -8.071 -6.925 1.00 94.56 109 THR A C 1
ATOM 838 O O . THR A 1 109 ? -4.183 -7.341 -6.054 1.00 94.56 109 THR A O 1
ATOM 841 N N . PRO A 1 110 ? -4.516 -8.864 -7.660 1.00 96.44 110 PRO A N 1
ATOM 842 C CA . PRO A 1 110 ? -5.968 -8.866 -7.480 1.00 96.44 110 PRO A CA 1
ATOM 843 C C . PRO A 1 110 ? -6.390 -9.339 -6.084 1.00 96.44 110 PRO A C 1
ATOM 845 O O . PRO A 1 110 ? -7.358 -8.807 -5.546 1.00 96.44 110 PRO A O 1
ATOM 848 N N . LEU A 1 111 ? -5.650 -10.257 -5.448 1.00 98.00 111 LEU A N 1
ATOM 849 C CA . LEU A 1 111 ? -5.913 -10.647 -4.060 1.00 98.00 111 LEU A CA 1
ATOM 850 C C . LEU A 1 111 ? -5.731 -9.468 -3.091 1.00 98.00 111 LEU A C 1
ATOM 852 O O . LEU A 1 111 ? -6.578 -9.245 -2.226 1.00 98.00 111 LEU A O 1
ATOM 856 N N . GLY A 1 112 ? -4.667 -8.680 -3.264 1.00 98.19 112 GLY A N 1
ATOM 857 C CA . GLY A 1 112 ? -4.462 -7.439 -2.518 1.00 98.19 112 GLY A CA 1
ATOM 858 C C . GLY A 1 112 ? -5.603 -6.442 -2.738 1.00 98.19 112 GLY A C 1
ATOM 859 O O . GLY A 1 112 ? -6.118 -5.873 -1.777 1.00 98.19 112 GLY A O 1
ATOM 860 N N . GLY A 1 113 ? -6.066 -6.303 -3.984 1.00 98.25 113 GLY A N 1
ATOM 861 C CA . GLY A 1 113 ? -7.221 -5.478 -4.354 1.00 98.25 113 GLY A CA 1
ATOM 862 C C . GLY A 1 113 ? -8.512 -5.894 -3.649 1.00 98.25 113 GLY A C 1
ATOM 863 O O . GLY A 1 113 ? -9.174 -5.067 -3.020 1.00 98.25 113 GLY A O 1
ATOM 864 N N . LEU A 1 114 ? -8.839 -7.186 -3.685 1.00 98.44 114 LEU A N 1
ATOM 865 C CA . LEU A 1 114 ? -9.995 -7.746 -2.983 1.00 98.44 114 LEU A CA 1
ATOM 866 C C . LEU A 1 114 ? -9.904 -7.521 -1.471 1.00 98.44 114 LEU A C 1
ATOM 868 O O . LEU A 1 114 ? -10.900 -7.172 -0.836 1.00 98.44 114 LEU A O 1
ATOM 872 N N . LEU A 1 115 ? -8.709 -7.665 -0.894 1.00 98.25 115 LEU A N 1
ATOM 873 C CA . LEU A 1 115 ? -8.498 -7.444 0.531 1.00 98.25 115 LEU A CA 1
ATOM 874 C C . LEU A 1 115 ? -8.650 -5.965 0.916 1.00 98.25 115 LEU A C 1
ATOM 876 O O . LEU A 1 115 ? -9.218 -5.678 1.970 1.00 98.25 115 LEU A O 1
ATOM 880 N N . MET A 1 116 ? -8.224 -5.029 0.058 1.00 98.50 116 MET A N 1
ATOM 881 C CA . MET A 1 116 ? -8.506 -3.599 0.236 1.00 98.50 116 MET A CA 1
ATOM 882 C C . MET A 1 116 ? -10.012 -3.324 0.198 1.00 98.50 116 MET A C 1
ATOM 884 O O . MET A 1 116 ? -10.526 -2.681 1.110 1.00 98.50 116 MET A O 1
ATOM 888 N N . ILE A 1 117 ? -10.734 -3.848 -0.800 1.00 98.69 117 ILE A N 1
ATOM 889 C CA . ILE A 1 117 ? -12.195 -3.684 -0.914 1.00 98.69 117 ILE A CA 1
ATOM 890 C C . ILE A 1 117 ? -12.892 -4.191 0.353 1.00 98.69 117 ILE A C 1
ATOM 892 O O . ILE A 1 117 ? -13.695 -3.474 0.957 1.00 98.69 117 ILE A O 1
ATOM 896 N N . ALA A 1 118 ? -12.559 -5.406 0.792 1.00 98.50 118 ALA A N 1
ATOM 897 C CA . ALA A 1 118 ? -13.130 -5.995 1.996 1.00 98.50 118 ALA A CA 1
ATOM 898 C C . ALA A 1 118 ? -12.759 -5.191 3.254 1.00 98.50 118 ALA A C 1
ATOM 900 O O . ALA A 1 118 ? -13.628 -4.886 4.068 1.00 98.50 118 ALA A O 1
ATOM 901 N N . GLY A 1 119 ? -11.494 -4.785 3.390 1.00 98.12 119 GLY A N 1
ATOM 902 C CA . GLY A 1 119 ? -11.016 -3.991 4.520 1.00 98.12 119 GLY A CA 1
ATOM 903 C C . GLY A 1 119 ? -11.745 -2.658 4.653 1.00 98.12 119 GLY A C 1
ATOM 904 O O . GLY A 1 119 ? -12.262 -2.344 5.726 1.00 98.12 119 GLY A O 1
ATOM 905 N N . TRP A 1 120 ? -11.876 -1.908 3.558 1.00 98.31 120 TRP A N 1
ATOM 906 C CA . TRP A 1 120 ? -12.603 -0.639 3.552 1.00 98.31 120 TRP A CA 1
ATOM 907 C C . TRP A 1 120 ? -14.102 -0.808 3.779 1.00 98.31 120 TRP A C 1
ATOM 909 O O . TRP A 1 120 ? -14.694 -0.012 4.504 1.00 98.31 120 TRP A O 1
ATOM 919 N N . SER A 1 121 ? -14.706 -1.876 3.255 1.00 98.31 121 SER A N 1
ATOM 920 C CA . SER A 1 121 ? -16.110 -2.209 3.528 1.00 98.31 121 SER A CA 1
ATOM 921 C C . SER A 1 121 ? -16.347 -2.484 5.018 1.00 98.31 121 SER A C 1
ATOM 923 O O . SER A 1 121 ? -17.336 -2.032 5.595 1.00 98.31 121 SER A O 1
ATOM 925 N N . VAL A 1 122 ? -15.409 -3.172 5.678 1.00 97.12 122 VAL A N 1
ATOM 926 C CA . VAL A 1 122 ? -15.454 -3.423 7.126 1.00 97.12 122 VAL A CA 1
ATOM 927 C C . VAL A 1 122 ? -15.241 -2.132 7.924 1.00 97.12 122 VAL A C 1
ATOM 929 O O . VAL A 1 122 ? -15.954 -1.900 8.903 1.00 97.12 122 VAL A O 1
ATOM 932 N N . 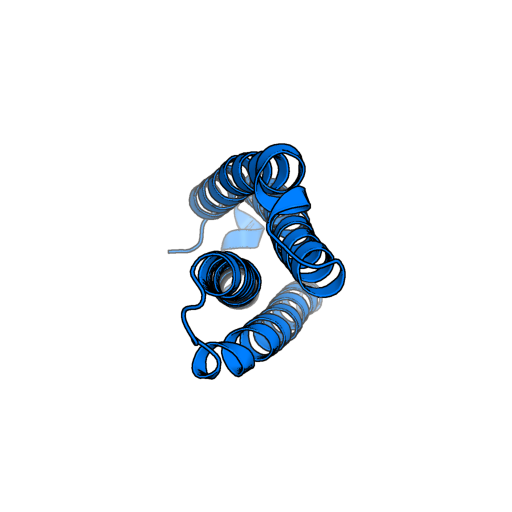VAL A 1 123 ? -14.312 -1.261 7.505 1.00 96.19 123 VAL A N 1
ATOM 933 C CA . VAL A 1 123 ? -14.138 0.074 8.108 1.00 96.19 123 VAL A CA 1
ATOM 934 C C . VAL A 1 123 ? -15.430 0.880 7.990 1.00 96.19 123 VAL A C 1
ATOM 936 O O . VAL A 1 123 ? -15.899 1.406 8.995 1.00 96.19 123 VAL A O 1
ATOM 939 N N . PHE A 1 124 ? -16.055 0.917 6.813 1.00 96.19 124 PHE A N 1
ATOM 940 C CA . PHE A 1 124 ? -17.337 1.584 6.597 1.00 96.19 124 PHE A CA 1
ATOM 941 C C . PHE A 1 124 ? -18.427 1.046 7.537 1.00 96.19 124 PHE A C 1
ATOM 943 O O . PHE A 1 124 ? -19.052 1.812 8.269 1.00 96.19 124 PHE A O 1
ATOM 950 N N . ALA A 1 125 ? -18.587 -0.279 7.619 1.00 95.19 125 ALA A N 1
ATOM 951 C CA . ALA A 1 125 ? -19.555 -0.912 8.515 1.00 95.19 125 ALA A CA 1
ATOM 952 C C . ALA A 1 125 ? -19.299 -0.608 10.004 1.00 95.19 125 ALA A C 1
ATOM 954 O O . ALA A 1 125 ? -20.240 -0.592 10.801 1.00 95.19 125 ALA A O 1
ATOM 955 N N . SER A 1 126 ? -18.046 -0.341 10.393 1.00 93.06 126 SER A N 1
ATOM 956 C CA . SER A 1 126 ? -17.697 0.017 11.773 1.00 93.06 126 SER A CA 1
ATOM 957 C C . SER A 1 126 ? -18.293 1.353 12.229 1.00 93.06 126 SER A C 1
ATOM 959 O O . SER A 1 126 ? -18.468 1.538 13.431 1.00 93.06 126 SER A O 1
ATOM 961 N N . PHE A 1 127 ? -18.651 2.237 11.290 1.00 91.50 127 PHE A N 1
ATOM 962 C CA . PHE A 1 127 ? -19.303 3.522 11.562 1.00 91.50 127 PHE A CA 1
ATOM 963 C C . PHE A 1 127 ? -20.836 3.455 11.527 1.00 91.50 127 PHE A C 1
ATOM 965 O O . PHE A 1 127 ? -21.494 4.371 12.013 1.00 91.50 127 PHE A O 1
ATOM 972 N N . LEU A 1 128 ? -21.415 2.386 10.971 1.00 90.31 128 LEU A N 1
ATOM 973 C CA . LEU A 1 128 ? -22.871 2.196 10.921 1.00 90.31 128 LEU A CA 1
ATOM 974 C C . LEU A 1 128 ? -23.434 1.626 12.225 1.00 90.31 128 LEU A C 1
ATOM 976 O O . LEU A 1 128 ? -24.581 1.888 12.580 1.00 90.31 128 LEU A O 1
ATOM 980 N N . LYS A 1 129 ? -22.633 0.825 12.931 1.00 65.12 129 LYS A N 1
ATOM 981 C CA . LYS A 1 129 ? -23.010 0.243 14.219 1.00 65.12 129 LYS A CA 1
ATOM 982 C C . LYS A 1 129 ? -22.747 1.272 15.321 1.00 65.12 129 LYS A C 1
ATOM 984 O O . LYS A 1 129 ? -21.604 1.414 15.752 1.00 65.12 129 LYS A O 1
ATOM 989 N N . LYS A 1 130 ? -23.793 2.004 15.718 1.00 55.84 130 LYS A N 1
ATOM 990 C CA . LYS A 1 130 ? -23.833 2.707 17.009 1.00 55.84 130 LYS A CA 1
ATOM 991 C C . LYS A 1 130 ? -23.972 1.701 18.142 1.00 55.84 130 LYS A C 1
ATOM 993 O O . LYS A 1 130 ? -24.784 0.764 17.977 1.00 55.84 130 LYS A O 1
#

Foldseek 3Di:
DDFLQVLLVLLVVLQVVLVVQVVCLVPPLVVLFDPVLSVLLVVLSVLSNVVSVVSNVSSPDDRVCVVQPLLVQLNVLLSQLSCQQNVLSVCCSVCVSVVHDPVVSVVSNVVSVVSNVSSVVSNVVSVVPD

Radius of gyration: 15.99 Å; chains: 1; bounding box: 40×28×43 Å

Sequence (130 aa):
MINNKFLLYVGLALLITGIILGALGAHALKTMLNEQQFDSFKTGVFYQLLHSAIFISFGLSSQSLHQNKTFKAGTTMAITGVLLFSVSIYVLSISAVYDISLRWLGPVTPLGGLLMIAGWSVVFASFLKK